Protein AF-A0A512BBL8-F1 (afdb_monomer_lite)

Organism: NCBI:txid670293

pLDDT: mean 85.87, std 13.46, range [38.78, 98.69]

Radius of gyration: 23.15 Å; chains: 1; bounding box: 46×28×74 Å

Sequence (165 aa):
MTADDTLKVNWDVKGKPTLLVSETELPDSGGRVLEMKLVVEKNGKEVNQVVQVEMLPKNTTTSITFSTELRGDTLVAEDEKNPGVWGDRFEVLSVSNASGRPLTVTHANRTASLNKSEMSSNAFAGTPVEGRWIFKSLLTQAEKGDHSLLPERLTINATLTYKRR

Secondary structure (DSSP, 8-state):
--TT----------SEEEEEEEEEE-TTTS-EEEEEEEEEEETTEEEEEEEEEEE--SEEEEEEEEEEEEETTEEEEEEEE-HHHHGGGEEEEEEEE-SSS-EEEEETTEEEEE-SS---B-TTTTSBSSEEEEEEEEPPHHHHH-GGG--SEEEEEEEEEE---

Structure (mmCIF, N/CA/C/O backbone):
data_AF-A0A512BBL8-F1
#
_entry.id   AF-A0A512BBL8-F1
#
loop_
_atom_site.group_PDB
_atom_site.id
_atom_site.type_symbol
_atom_site.label_atom_id
_atom_site.label_alt_id
_atom_site.label_comp_id
_atom_site.label_asym_id
_atom_site.label_entity_id
_atom_site.label_seq_id
_atom_site.pdbx_PDB_ins_code
_atom_site.Cartn_x
_atom_site.Cartn_y
_atom_site.Cartn_z
_atom_site.occupancy
_atom_site.B_iso_or_equiv
_atom_site.auth_seq_id
_atom_site.auth_comp_id
_atom_site.auth_asym_id
_atom_site.auth_atom_id
_atom_site.pdbx_PDB_model_num
ATOM 1 N N . MET A 1 1 ? -17.783 7.636 12.147 1.00 42.81 1 MET A N 1
ATOM 2 C CA . MET A 1 1 ? -18.910 6.716 12.401 1.00 42.81 1 MET A CA 1
ATOM 3 C C . MET A 1 1 ? -19.695 6.520 11.116 1.00 42.81 1 MET A C 1
ATOM 5 O O . MET A 1 1 ? -20.241 7.486 10.602 1.00 42.81 1 MET A O 1
ATOM 9 N N . THR A 1 2 ? -19.758 5.302 10.579 1.00 38.78 2 THR A N 1
ATOM 10 C CA . THR A 1 2 ? -21.028 4.884 9.961 1.00 38.78 2 THR A CA 1
ATOM 11 C C . THR A 1 2 ? -22.018 4.655 11.101 1.00 38.78 2 THR A C 1
ATOM 13 O O . THR A 1 2 ? -21.586 4.341 12.207 1.00 38.78 2 THR A O 1
ATOM 16 N N . ALA A 1 3 ? -23.309 4.859 10.864 1.00 43.91 3 ALA A N 1
ATOM 17 C CA . ALA A 1 3 ? -24.340 5.014 11.894 1.00 43.91 3 ALA A CA 1
ATOM 18 C C . ALA A 1 3 ? -24.552 3.823 12.869 1.00 43.91 3 ALA A C 1
ATOM 20 O O . ALA A 1 3 ? -25.380 3.946 13.763 1.00 43.91 3 ALA A O 1
ATOM 21 N N . ASP A 1 4 ? -23.795 2.723 12.755 1.00 50.84 4 ASP A N 1
ATOM 22 C CA . ASP A 1 4 ? -24.129 1.430 13.375 1.00 50.84 4 ASP A CA 1
ATOM 23 C C . ASP A 1 4 ? -23.042 0.812 14.281 1.00 50.84 4 ASP A C 1
ATOM 25 O O . ASP A 1 4 ? -23.229 -0.293 14.795 1.00 50.84 4 ASP A O 1
ATOM 29 N N . ASP A 1 5 ? -21.904 1.474 14.516 1.00 57.56 5 ASP A N 1
ATOM 30 C CA . ASP A 1 5 ? -20.881 0.914 15.414 1.00 57.56 5 ASP A CA 1
ATOM 31 C C . ASP A 1 5 ? -21.259 1.192 16.883 1.00 57.56 5 ASP A C 1
ATOM 33 O O . ASP A 1 5 ? -21.118 2.306 17.386 1.00 57.56 5 ASP A O 1
ATOM 37 N N . THR A 1 6 ? -21.774 0.168 17.575 1.00 57.81 6 THR A N 1
ATOM 38 C CA . THR A 1 6 ? -22.159 0.238 18.995 1.00 57.81 6 THR A CA 1
ATOM 39 C C . THR A 1 6 ? -21.061 -0.343 19.878 1.00 57.81 6 THR A C 1
ATOM 41 O O . THR A 1 6 ? -20.658 -1.493 19.702 1.00 57.81 6 THR A O 1
ATOM 44 N N . LEU A 1 7 ? -20.623 0.418 20.882 1.00 64.69 7 LEU A N 1
ATOM 45 C CA . LEU A 1 7 ? -19.708 -0.058 21.912 1.00 64.69 7 LEU A CA 1
ATOM 46 C C . LEU A 1 7 ? -20.455 -0.249 23.233 1.00 64.69 7 LEU A C 1
ATOM 48 O O . LEU A 1 7 ? -21.037 0.692 23.771 1.00 64.69 7 LEU A O 1
ATOM 52 N N . LYS A 1 8 ? -20.410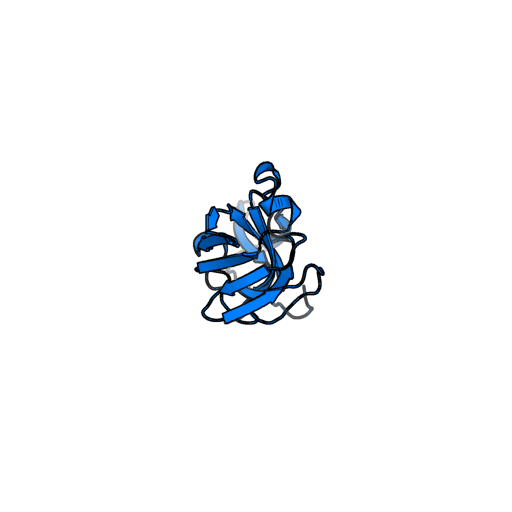 -1.467 23.782 1.00 69.69 8 LYS A N 1
ATOM 53 C CA . LYS A 1 8 ? -20.935 -1.757 25.118 1.00 69.69 8 LYS A CA 1
ATOM 54 C C . LYS A 1 8 ? -19.789 -1.808 26.118 1.00 69.69 8 LYS A C 1
ATOM 56 O O . LYS A 1 8 ? -18.953 -2.705 26.052 1.00 69.69 8 LYS A O 1
ATOM 61 N N . VAL A 1 9 ? -19.803 -0.890 27.077 1.00 69.00 9 VAL A N 1
ATOM 62 C CA . VAL A 1 9 ? -18.898 -0.915 28.227 1.00 69.00 9 VAL A CA 1
ATOM 63 C C . VAL A 1 9 ? -19.725 -1.137 29.485 1.00 69.00 9 VAL A C 1
ATOM 65 O O . VAL A 1 9 ? -20.750 -0.488 29.681 1.00 69.00 9 VAL A O 1
ATOM 68 N N . ASN A 1 10 ? -19.313 -2.101 30.305 1.00 71.88 10 ASN A N 1
ATOM 69 C CA . ASN A 1 10 ? -19.987 -2.423 31.557 1.00 71.88 10 ASN A CA 1
ATOM 70 C C . ASN A 1 10 ? -19.080 -2.036 32.720 1.00 71.88 10 ASN A C 1
ATOM 72 O O . ASN A 1 10 ? -17.896 -2.370 32.714 1.00 71.88 10 ASN A O 1
ATOM 76 N N . TRP A 1 11 ? -19.661 -1.401 33.731 1.00 72.69 11 TRP A N 1
ATOM 77 C CA . TRP A 1 11 ? -18.986 -1.072 34.977 1.00 72.69 11 TRP A CA 1
ATOM 78 C C . TRP A 1 11 ? -19.881 -1.437 36.155 1.00 72.69 11 TRP A C 1
ATOM 80 O O . TRP A 1 11 ? -21.097 -1.265 36.086 1.00 72.69 11 TRP A O 1
ATOM 90 N N . ASP A 1 12 ? -19.272 -1.912 37.237 1.00 79.38 12 ASP A N 1
ATOM 91 C CA . ASP A 1 12 ? -19.942 -2.116 38.519 1.00 79.38 12 ASP A CA 1
ATOM 92 C C . ASP A 1 12 ? -19.496 -1.009 39.482 1.00 79.38 12 ASP A C 1
ATOM 94 O O . ASP A 1 12 ? -18.318 -0.919 39.835 1.00 79.38 12 ASP A O 1
ATOM 98 N N . VAL A 1 13 ? -20.414 -0.112 39.854 1.00 80.75 13 VAL A N 1
ATOM 99 C CA . VAL A 1 13 ? -20.090 1.106 40.608 1.00 80.75 13 VAL A CA 1
ATOM 100 C C . VAL A 1 13 ? -21.037 1.344 41.776 1.00 80.75 13 VAL A C 1
ATOM 102 O O . VAL A 1 13 ? -22.247 1.159 41.685 1.00 80.75 13 VAL A O 1
ATOM 105 N N . LYS A 1 14 ? -20.475 1.829 42.891 1.00 77.38 14 LYS A N 1
ATOM 106 C CA . LYS A 1 14 ? -21.219 2.275 44.078 1.00 77.38 14 LYS A CA 1
ATOM 107 C C . LYS A 1 14 ? -20.929 3.749 44.344 1.00 77.38 14 LYS A C 1
ATOM 109 O O . LYS A 1 14 ? -19.861 4.075 44.853 1.00 77.38 14 LYS A O 1
ATOM 114 N N . GLY A 1 15 ? -21.891 4.622 44.071 1.00 83.19 15 GLY A N 1
ATOM 115 C CA . GLY A 1 15 ? -21.745 6.071 44.229 1.00 83.19 15 GLY A CA 1
ATOM 116 C C . GLY A 1 15 ? -22.486 6.814 43.126 1.00 83.19 15 GLY A C 1
ATOM 117 O O . GLY A 1 15 ? -23.381 6.244 42.504 1.00 83.19 15 GLY A O 1
ATOM 118 N N . LYS A 1 16 ? -22.113 8.072 42.882 1.00 83.31 16 LYS A N 1
ATOM 119 C CA . LYS A 1 16 ? -22.598 8.839 41.728 1.00 83.31 16 LYS A CA 1
ATOM 120 C C . LYS A 1 16 ? -21.610 8.673 40.568 1.00 83.31 16 LYS A C 1
ATOM 122 O O . LYS A 1 16 ? -20.484 9.153 40.703 1.00 83.31 16 LYS A O 1
ATOM 127 N N . PRO A 1 17 ? -21.979 7.975 39.479 1.00 86.38 17 PRO A N 1
ATOM 128 C CA . PRO A 1 17 ? -21.111 7.835 38.322 1.00 86.38 17 PRO A CA 1
ATOM 129 C C . PRO A 1 17 ? -21.236 9.034 37.381 1.00 86.38 17 PRO A C 1
ATOM 131 O O . PRO A 1 17 ? -22.335 9.509 37.098 1.00 86.38 17 PRO A O 1
ATOM 134 N N . THR A 1 18 ? -20.102 9.444 36.830 1.00 85.62 18 THR A N 1
ATOM 135 C CA . THR A 1 18 ? -19.978 10.407 35.740 1.00 85.62 18 THR A CA 1
ATOM 136 C C . THR A 1 18 ? -19.132 9.764 34.652 1.00 85.62 18 THR A C 1
ATOM 138 O O . THR A 1 18 ? -18.007 9.341 34.913 1.00 85.62 18 THR A O 1
ATOM 141 N N . LEU A 1 19 ? -19.664 9.677 33.434 1.00 84.12 19 LEU A N 1
ATOM 142 C CA . LEU A 1 19 ? -18.898 9.246 32.269 1.00 84.12 19 LEU A CA 1
ATOM 143 C C . LEU A 1 19 ? -18.384 10.480 31.533 1.00 84.12 19 LEU A C 1
ATOM 145 O O . LEU A 1 19 ? -19.168 11.320 31.096 1.00 84.12 19 LEU A O 1
ATOM 149 N N . LEU A 1 20 ? -17.070 10.569 31.393 1.00 85.00 20 LEU A N 1
ATOM 150 C CA . LEU A 1 20 ? -16.397 11.554 30.562 1.00 85.00 20 LEU A CA 1
ATOM 151 C C . LEU A 1 20 ? -15.957 10.862 29.276 1.00 85.00 20 LEU A C 1
ATOM 153 O O . LEU A 1 20 ? -15.404 9.764 29.324 1.00 85.00 20 LEU A O 1
ATOM 157 N N . VAL A 1 21 ? -16.212 11.502 28.140 1.00 83.19 21 VAL A N 1
ATOM 158 C CA . VAL A 1 21 ? -15.819 11.001 26.824 1.00 83.19 21 VAL A CA 1
ATOM 159 C C . VAL A 1 21 ? -14.978 12.070 26.147 1.00 83.19 21 VAL A C 1
ATOM 161 O O . VAL A 1 21 ? -15.414 13.216 26.034 1.00 83.19 21 VAL A O 1
ATOM 164 N N . SER A 1 22 ? -13.784 11.696 25.709 1.00 83.62 22 SER A N 1
ATOM 165 C CA . SER A 1 22 ? -12.900 12.532 24.905 1.00 83.62 22 SER A CA 1
ATOM 166 C C . SER A 1 22 ? -12.539 11.803 23.616 1.00 83.62 22 SER A C 1
ATOM 168 O O . SER A 1 22 ? -12.332 10.592 23.589 1.00 83.62 22 SER A O 1
ATOM 170 N N . GLU A 1 23 ? -12.493 12.555 22.522 1.00 82.88 23 GLU A N 1
ATOM 171 C CA . GLU A 1 23 ? -12.070 12.071 21.212 1.00 82.88 23 GLU A CA 1
ATOM 172 C C . GLU A 1 23 ? -10.767 12.781 20.853 1.00 82.88 23 GLU A C 1
ATOM 174 O O . GLU A 1 23 ? -10.646 13.996 21.010 1.00 82.88 23 GLU A O 1
ATOM 179 N N . THR A 1 24 ? -9.764 12.025 20.419 1.00 82.38 24 THR A N 1
ATOM 180 C CA . THR A 1 24 ? -8.485 12.566 19.948 1.00 82.38 24 THR A CA 1
ATOM 181 C C . THR A 1 24 ? -8.158 11.956 18.598 1.00 82.38 24 THR A C 1
ATOM 183 O O . THR A 1 24 ? -8.197 10.737 18.440 1.00 82.38 24 THR A O 1
ATOM 186 N N . GLU A 1 25 ? -7.847 12.788 17.608 1.00 74.69 25 GLU A N 1
ATOM 187 C CA . GLU A 1 25 ? -7.383 12.305 16.308 1.00 74.69 25 GLU A CA 1
ATOM 188 C C . GLU A 1 25 ? -5.918 11.869 16.401 1.00 74.69 25 GLU A C 1
ATOM 190 O O . GLU A 1 25 ? -5.086 12.555 16.997 1.00 74.69 25 GLU A O 1
ATOM 195 N N . LEU A 1 26 ? -5.604 10.713 15.816 1.00 68.81 26 LEU A N 1
ATOM 196 C CA . LEU A 1 26 ? -4.236 10.234 15.683 1.00 68.81 26 LEU A CA 1
ATOM 197 C C . LEU A 1 26 ? -3.620 10.872 14.429 1.00 68.81 26 LEU A C 1
ATOM 199 O O . LEU A 1 26 ? -4.119 10.622 13.327 1.00 68.81 26 LEU A O 1
ATOM 203 N N . PRO A 1 27 ? -2.540 11.662 14.568 1.00 55.06 27 PRO A N 1
ATOM 204 C CA . PRO A 1 27 ? -1.998 12.466 13.472 1.00 55.06 27 PRO A CA 1
ATOM 205 C C . PRO A 1 27 ? -1.502 11.636 12.276 1.00 55.06 27 PRO A C 1
ATOM 207 O O . PRO A 1 27 ? -1.536 12.130 11.152 1.00 55.06 27 PRO A O 1
ATOM 210 N N . ASP A 1 28 ? -1.122 10.370 12.490 1.00 53.84 28 ASP A N 1
ATOM 211 C CA . ASP A 1 28 ? -0.448 9.556 11.467 1.00 53.84 28 ASP A CA 1
ATOM 212 C C . ASP A 1 28 ? -1.337 8.490 10.799 1.00 53.84 28 ASP A C 1
ATOM 214 O O . ASP A 1 28 ? -1.003 7.995 9.723 1.00 53.84 28 ASP A O 1
ATOM 218 N N . SER A 1 29 ? -2.469 8.112 11.405 1.00 53.03 29 SER A N 1
ATOM 219 C CA . SER A 1 29 ? -3.310 7.003 10.914 1.00 53.03 29 SER A CA 1
ATOM 220 C C . SER A 1 29 ? -4.676 7.439 10.380 1.00 53.03 29 SER A C 1
ATOM 222 O O . SER A 1 29 ? -5.398 6.620 9.803 1.00 53.03 29 SER A O 1
ATOM 224 N N . GLY A 1 30 ? -5.070 8.700 10.614 1.00 60.38 30 GLY A N 1
ATOM 225 C CA . GLY A 1 30 ? -6.461 9.143 10.450 1.00 60.38 30 GLY A CA 1
ATOM 226 C C . GLY A 1 30 ? -7.437 8.393 11.370 1.00 60.38 30 GLY A C 1
ATOM 227 O O . GLY A 1 30 ? -8.655 8.503 11.211 1.00 60.38 30 GLY A O 1
ATOM 228 N N . GLY A 1 31 ? -6.904 7.595 12.302 1.00 63.97 31 GLY A N 1
ATOM 229 C CA . GLY A 1 31 ? -7.640 6.941 13.364 1.00 63.97 31 GLY A CA 1
ATOM 230 C C . GLY A 1 31 ? -8.019 7.934 14.448 1.00 63.97 31 GLY A C 1
ATOM 231 O O . GLY A 1 31 ? -7.507 9.052 14.522 1.00 63.97 31 GLY A O 1
ATOM 232 N N . ARG A 1 32 ? -8.948 7.524 15.300 1.00 73.75 32 ARG A N 1
ATOM 233 C CA . ARG A 1 32 ? -9.407 8.332 16.424 1.00 73.75 32 ARG A CA 1
ATOM 234 C C . ARG A 1 32 ? -9.371 7.494 17.680 1.00 73.75 32 ARG A C 1
ATOM 236 O O . ARG A 1 32 ? -9.817 6.353 17.665 1.00 73.75 32 ARG A O 1
ATOM 243 N N . VAL A 1 33 ? -8.868 8.052 18.765 1.00 77.75 33 VAL A N 1
ATOM 244 C CA . VAL A 1 33 ? -8.955 7.434 20.082 1.00 77.75 33 VAL A CA 1
ATOM 245 C C . VAL A 1 33 ? -10.164 8.016 20.787 1.00 77.75 33 VAL A C 1
ATOM 247 O O . VAL A 1 33 ? -10.245 9.224 21.000 1.00 77.75 33 VAL A O 1
ATOM 250 N N . LEU A 1 34 ? -11.106 7.145 21.129 1.00 81.50 34 LEU A N 1
ATOM 251 C CA . LEU A 1 34 ? -12.181 7.450 22.053 1.00 81.50 34 LEU A CA 1
ATOM 252 C C . LEU A 1 34 ? -11.721 7.030 23.446 1.00 81.50 34 LEU A C 1
ATOM 254 O O . LEU A 1 34 ? -11.599 5.842 23.746 1.00 81.50 34 LEU A O 1
ATOM 258 N N . GLU A 1 35 ? -11.454 8.004 24.298 1.00 82.94 35 GLU A N 1
ATOM 259 C CA . GLU A 1 35 ? -11.191 7.767 25.705 1.00 82.94 35 GLU A CA 1
ATOM 260 C C . GLU A 1 35 ? -12.491 7.941 26.493 1.00 82.94 35 GLU A C 1
ATOM 262 O O . GLU A 1 35 ? -13.174 8.960 26.420 1.00 82.94 35 GLU A O 1
ATOM 267 N N . MET A 1 36 ? -12.848 6.909 27.249 1.00 82.56 36 MET A N 1
ATOM 268 C CA . MET A 1 36 ? -13.981 6.903 28.160 1.00 82.56 36 MET A CA 1
ATOM 269 C C . MET A 1 36 ? -13.446 6.792 29.578 1.00 82.56 36 MET A C 1
ATOM 271 O O . MET A 1 36 ? -12.904 5.758 29.978 1.00 82.56 36 MET A O 1
ATOM 275 N N . LYS A 1 37 ? -13.617 7.854 30.356 1.00 85.38 37 LYS A N 1
ATOM 276 C CA . LYS A 1 37 ? -13.228 7.904 31.759 1.00 85.38 37 LYS A CA 1
ATOM 277 C C . LYS A 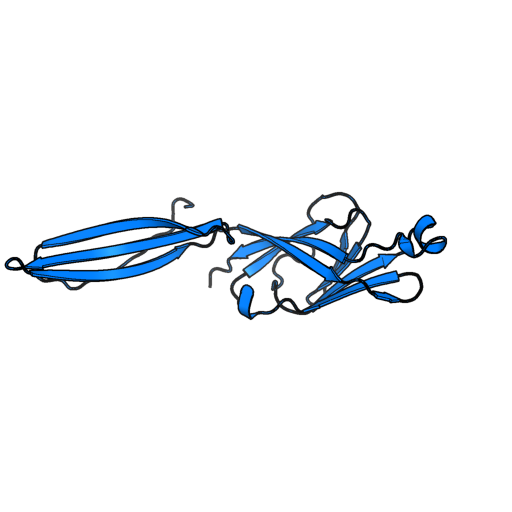1 37 ? -14.475 7.873 32.627 1.00 85.38 37 LYS A C 1
ATOM 279 O O . LYS A 1 37 ? -15.246 8.828 32.664 1.00 85.38 37 LYS A O 1
ATOM 284 N N . LEU A 1 38 ? -14.661 6.775 33.348 1.00 83.50 38 LEU A N 1
ATOM 285 C CA . LEU A 1 38 ? -15.666 6.692 34.393 1.00 83.50 38 LEU A CA 1
ATOM 286 C C . LEU A 1 38 ? -15.096 7.275 35.677 1.00 83.50 38 LEU A C 1
ATOM 288 O O . LEU A 1 38 ? -14.031 6.864 36.127 1.00 83.50 38 LEU A O 1
ATOM 292 N N . VAL A 1 39 ? -15.825 8.202 36.276 1.00 85.00 39 VAL A N 1
ATOM 293 C CA . VAL A 1 39 ? -15.517 8.815 37.563 1.00 85.00 39 VAL A CA 1
ATOM 294 C C . VAL A 1 39 ? -16.653 8.485 38.522 1.00 85.00 39 VAL A C 1
ATOM 296 O O . VAL A 1 39 ? -17.818 8.656 38.180 1.00 85.00 39 VAL A O 1
ATOM 299 N N . VAL A 1 40 ? -16.338 7.991 39.715 1.00 83.75 40 VAL A N 1
ATOM 300 C CA . VAL A 1 40 ? -17.320 7.659 40.750 1.00 83.75 40 VAL A CA 1
ATOM 301 C C . VAL A 1 40 ? -16.984 8.430 42.008 1.00 83.75 40 VAL A C 1
ATOM 303 O O . VAL A 1 40 ? -15.900 8.272 42.570 1.00 83.75 40 VAL A O 1
ATOM 306 N N . GLU A 1 41 ? -17.943 9.219 42.483 1.00 82.44 41 GLU A N 1
ATOM 307 C CA . GLU A 1 41 ? -17.816 9.935 43.746 1.00 82.44 41 GLU A CA 1
ATOM 308 C C . GLU A 1 41 ? -18.632 9.248 44.851 1.00 82.44 41 GLU A C 1
ATOM 310 O O . GLU A 1 41 ? -19.825 8.947 44.691 1.00 82.44 41 GLU A O 1
ATOM 315 N N . LYS A 1 42 ? -17.993 9.012 46.002 1.00 80.69 42 LYS A N 1
ATOM 316 C CA . LYS A 1 42 ? -18.646 8.532 47.224 1.00 80.69 42 LYS A CA 1
ATOM 317 C C . LYS A 1 42 ? -17.986 9.147 48.458 1.00 80.69 42 LYS A C 1
ATOM 319 O O . LYS A 1 42 ? -16.798 8.955 48.691 1.00 80.69 42 LYS A O 1
ATOM 324 N N . ASN A 1 43 ? -18.775 9.825 49.294 1.00 85.38 43 ASN A N 1
ATOM 325 C CA . ASN A 1 43 ? -18.324 10.453 50.546 1.00 85.38 43 ASN A CA 1
ATOM 326 C C . ASN A 1 43 ? -17.140 11.426 50.360 1.00 85.38 43 ASN A C 1
ATOM 328 O O . ASN A 1 43 ? -16.194 11.398 51.146 1.00 85.38 43 ASN A O 1
ATOM 332 N N . GLY A 1 44 ? -17.157 12.237 49.296 1.00 81.12 44 GLY A N 1
ATOM 333 C CA . GLY A 1 44 ? -16.073 13.173 48.973 1.00 81.12 44 GLY A CA 1
ATOM 334 C C . GLY A 1 44 ? -14.774 12.508 48.500 1.00 81.12 44 GLY A C 1
ATOM 335 O O . GLY A 1 44 ? -13.747 13.174 48.412 1.00 81.12 44 GLY A O 1
ATOM 336 N N . LYS A 1 45 ? -14.793 11.197 48.217 1.00 76.75 45 LYS A N 1
ATOM 337 C CA . LYS A 1 45 ? -13.694 10.475 47.567 1.00 76.75 45 LYS A CA 1
ATOM 338 C C . LYS A 1 45 ? -14.065 10.166 46.124 1.00 76.75 45 LYS A C 1
ATOM 340 O O . LYS A 1 45 ? -15.155 9.654 45.866 1.00 76.75 45 LYS A O 1
ATOM 345 N N . GLU A 1 46 ? -13.129 10.433 45.223 1.00 83.12 46 GLU A N 1
ATOM 346 C CA . GLU A 1 46 ? -13.233 10.136 43.798 1.00 83.12 46 GLU A CA 1
ATOM 347 C C . GLU A 1 46 ? -12.402 8.891 43.456 1.00 83.12 46 GLU A C 1
ATOM 349 O O . GLU A 1 46 ? -11.255 8.759 43.884 1.00 83.12 46 GLU A O 1
ATOM 354 N N . VAL A 1 47 ? -12.977 7.979 42.674 1.00 80.81 47 VAL A N 1
ATOM 355 C CA . VAL A 1 47 ? -12.264 6.877 42.014 1.00 80.81 47 VAL A CA 1
ATOM 356 C C . VAL A 1 47 ? -12.550 6.972 40.523 1.00 80.81 47 VAL A C 1
ATOM 358 O O . VAL A 1 47 ? -13.683 7.258 40.141 1.00 80.81 47 VAL A O 1
ATOM 361 N N . ASN A 1 48 ? -11.554 6.724 39.673 1.00 83.00 48 ASN A N 1
ATOM 362 C CA . ASN A 1 48 ? -11.759 6.715 38.230 1.00 83.00 48 ASN A CA 1
ATOM 363 C C . ASN A 1 48 ? -11.192 5.463 37.551 1.00 83.00 48 ASN A C 1
ATOM 365 O O . ASN A 1 48 ? -10.293 4.804 38.069 1.00 83.00 48 ASN A O 1
ATOM 369 N N . GLN A 1 49 ? -11.764 5.132 36.395 1.00 80.38 49 GLN A N 1
ATOM 370 C CA . GLN A 1 49 ? -11.306 4.080 35.497 1.00 80.38 49 GLN A CA 1
ATOM 371 C C . GLN A 1 49 ? -11.339 4.609 34.065 1.00 80.38 49 GLN A C 1
ATOM 373 O O . GLN A 1 49 ? -12.332 5.203 33.647 1.00 80.38 49 GLN A O 1
ATOM 378 N N . VAL A 1 50 ? -10.262 4.380 33.317 1.00 82.50 50 VAL A N 1
ATOM 379 C CA . VAL A 1 50 ? -10.115 4.834 31.931 1.00 82.50 50 VAL A CA 1
ATOM 380 C C . VAL A 1 50 ? -10.144 3.629 30.996 1.00 82.50 50 VAL A C 1
ATOM 382 O O . VAL A 1 50 ? -9.475 2.627 31.246 1.00 82.50 50 VAL A O 1
ATOM 385 N N . VAL A 1 51 ? -10.923 3.730 29.923 1.00 78.88 51 VAL A N 1
ATOM 386 C CA . VAL A 1 51 ? -10.947 2.788 28.803 1.00 78.88 51 VAL A CA 1
ATOM 387 C C . VAL A 1 51 ? -10.647 3.576 27.538 1.00 78.88 51 VAL A C 1
ATOM 389 O O . VAL A 1 51 ? -11.350 4.533 27.230 1.00 78.88 51 VAL A O 1
ATOM 392 N N . GLN A 1 52 ? -9.620 3.166 26.800 1.00 78.44 52 GLN A N 1
ATOM 393 C CA . GLN A 1 52 ? -9.289 3.744 25.501 1.00 78.44 52 GLN A CA 1
ATOM 394 C C . GLN A 1 52 ? -9.706 2.785 24.392 1.00 78.44 52 GLN A C 1
ATOM 396 O O . GLN A 1 52 ? -9.463 1.580 24.469 1.00 78.44 52 GLN A O 1
ATOM 401 N N . VAL A 1 53 ? -10.357 3.329 23.370 1.00 72.88 53 VAL A N 1
ATOM 402 C CA . VAL A 1 53 ? -10.844 2.592 22.208 1.00 72.88 53 VAL A CA 1
ATOM 403 C C . VAL A 1 53 ? -10.266 3.242 20.972 1.00 72.88 53 VAL A C 1
ATOM 405 O O . VAL A 1 53 ? -10.539 4.404 20.680 1.00 72.88 53 VAL A O 1
ATOM 408 N N . GLU A 1 54 ? -9.472 2.481 20.235 1.00 70.06 54 GLU A N 1
ATOM 409 C CA . GLU A 1 54 ? -8.936 2.927 18.960 1.00 70.06 54 GLU A CA 1
ATOM 410 C C . GLU A 1 54 ? -9.953 2.647 17.848 1.00 70.06 54 GLU A C 1
ATOM 412 O O . GLU A 1 54 ? -10.318 1.503 17.570 1.00 70.06 54 GLU A O 1
ATOM 417 N N . MET A 1 55 ? -10.435 3.715 17.221 1.00 67.75 55 MET A N 1
ATOM 418 C CA . MET A 1 55 ? -11.307 3.680 16.057 1.00 67.75 55 MET A CA 1
ATOM 419 C C . MET A 1 55 ? -10.455 3.851 14.805 1.00 67.75 55 MET A C 1
ATOM 421 O O . MET A 1 55 ? -9.990 4.947 14.488 1.00 67.75 55 MET A O 1
ATOM 425 N N . LEU A 1 56 ? -10.272 2.757 14.075 1.00 68.00 56 LEU A N 1
ATOM 426 C CA . LEU A 1 56 ? -9.607 2.779 12.779 1.00 68.00 56 LEU A CA 1
ATOM 427 C C . LEU A 1 56 ? -10.630 3.168 11.700 1.00 68.00 56 LEU A C 1
ATOM 429 O O . LEU A 1 56 ? -11.771 2.692 11.736 1.00 68.00 56 LEU A O 1
ATOM 433 N N . PRO A 1 57 ? -10.273 4.036 10.740 1.00 68.81 57 PRO A N 1
ATOM 434 C CA . PRO A 1 57 ? -11.185 4.382 9.663 1.00 68.81 57 PRO A CA 1
ATOM 435 C C . PRO A 1 57 ? -11.502 3.124 8.843 1.00 68.81 57 PRO A C 1
ATOM 437 O O . PRO A 1 57 ? -10.640 2.272 8.630 1.00 68.81 57 PRO A O 1
ATOM 440 N N . LYS A 1 58 ? -12.751 3.010 8.359 1.00 75.25 58 LYS A N 1
ATOM 441 C CA . LYS A 1 58 ? -13.206 1.855 7.558 1.00 75.25 58 LYS A CA 1
ATOM 442 C C . LYS A 1 58 ? -12.242 1.556 6.410 1.00 75.25 58 LYS A C 1
ATOM 444 O O . LYS A 1 58 ? -11.956 0.392 6.138 1.00 75.25 58 LYS A O 1
ATOM 449 N N . ASN A 1 59 ? -11.760 2.626 5.779 1.00 84.25 59 ASN A N 1
ATOM 450 C CA . ASN A 1 59 ? -10.701 2.577 4.795 1.00 84.25 59 ASN A CA 1
ATOM 451 C C . ASN A 1 59 ? -9.588 3.548 5.191 1.00 84.25 59 ASN A C 1
ATOM 453 O O . ASN A 1 59 ? -9.876 4.656 5.638 1.00 84.25 59 ASN A O 1
ATOM 457 N N . THR A 1 60 ? -8.339 3.163 4.962 1.00 85.75 60 THR A N 1
ATOM 458 C CA . THR A 1 60 ? -7.175 4.051 5.085 1.00 85.75 60 THR A CA 1
ATOM 459 C C . THR A 1 60 ? -6.333 3.969 3.821 1.00 85.75 60 THR A C 1
ATOM 461 O O . THR A 1 60 ? -6.382 2.962 3.118 1.00 85.75 60 THR A O 1
ATOM 464 N N . THR A 1 61 ? -5.580 5.016 3.505 1.00 88.88 61 THR A N 1
ATOM 465 C CA . THR A 1 61 ? -4.664 5.020 2.361 1.00 88.88 61 THR A CA 1
ATOM 466 C C . THR A 1 61 ? -3.236 5.101 2.869 1.00 88.88 61 THR A C 1
ATOM 468 O O . THR A 1 61 ? -2.928 5.893 3.753 1.00 88.88 61 THR A O 1
ATOM 471 N N . THR A 1 62 ? -2.350 4.294 2.295 1.00 89.81 62 THR A N 1
ATOM 472 C CA . THR A 1 62 ? -0.922 4.308 2.607 1.00 89.81 62 THR A CA 1
ATOM 473 C C . THR A 1 62 ? -0.091 4.188 1.338 1.00 89.81 62 THR A C 1
ATOM 475 O O . THR A 1 62 ? -0.541 3.616 0.344 1.00 89.81 62 THR A O 1
ATOM 478 N N . SER A 1 63 ? 1.134 4.702 1.368 1.00 93.19 63 SER A N 1
ATOM 479 C CA . SER A 1 63 ? 2.107 4.481 0.302 1.00 93.19 63 SER A CA 1
ATOM 480 C C . SER A 1 63 ? 2.951 3.243 0.603 1.00 93.19 63 SER A C 1
ATOM 482 O O . SER A 1 63 ? 3.381 2.999 1.735 1.00 93.19 63 SER A O 1
ATOM 484 N N . ILE A 1 64 ? 3.197 2.450 -0.434 1.00 94.50 64 ILE A N 1
ATOM 485 C CA . ILE A 1 64 ? 4.124 1.323 -0.414 1.00 94.50 64 ILE A CA 1
ATOM 486 C C . ILE A 1 64 ? 5.265 1.699 -1.349 1.00 94.50 64 ILE A C 1
ATOM 488 O O . ILE A 1 64 ? 5.075 1.756 -2.564 1.00 94.50 64 ILE A O 1
ATOM 492 N N . THR A 1 65 ? 6.422 1.996 -0.763 1.00 96.00 65 THR A N 1
ATOM 493 C CA . THR A 1 65 ? 7.591 2.533 -1.460 1.00 96.00 65 THR A CA 1
ATOM 494 C C . THR A 1 65 ? 8.820 1.710 -1.134 1.00 96.00 65 THR A C 1
ATOM 496 O O . THR A 1 65 ? 9.113 1.503 0.042 1.00 96.00 65 THR A O 1
ATOM 499 N N . PHE A 1 66 ? 9.572 1.325 -2.163 1.00 97.31 66 PHE A N 1
ATOM 500 C CA . PHE A 1 66 ? 10.823 0.584 -2.015 1.00 97.31 66 PHE A CA 1
ATOM 501 C C . PHE A 1 66 ? 11.928 1.203 -2.861 1.00 97.31 66 PHE A C 1
ATOM 503 O O . PHE A 1 66 ? 11.656 1.827 -3.893 1.00 97.31 66 PHE A O 1
ATOM 510 N N . SER A 1 67 ? 13.169 1.014 -2.418 1.00 97.94 67 SER A N 1
ATOM 511 C CA . SER A 1 67 ? 14.358 1.393 -3.177 1.00 97.94 67 SER A CA 1
ATOM 512 C C . SER A 1 67 ? 14.500 0.526 -4.423 1.00 97.94 67 SER A C 1
ATOM 514 O O . SER A 1 67 ? 14.190 -0.665 -4.404 1.00 97.94 67 SER A O 1
ATOM 516 N N . THR A 1 68 ? 14.964 1.124 -5.511 1.00 98.12 68 THR A N 1
ATOM 517 C CA . THR A 1 68 ? 15.189 0.422 -6.774 1.00 98.12 68 THR A CA 1
ATOM 518 C C . THR A 1 68 ? 16.586 -0.162 -6.874 1.00 98.12 68 THR A C 1
ATOM 520 O O . THR A 1 68 ? 17.570 0.480 -6.517 1.00 98.12 68 THR A O 1
ATOM 523 N N . GLU A 1 69 ? 16.669 -1.314 -7.517 1.00 98.00 69 GLU A N 1
ATOM 524 C CA . GLU A 1 69 ? 17.883 -1.911 -8.046 1.00 98.00 69 GLU A CA 1
ATOM 525 C C . GLU A 1 69 ? 17.737 -2.082 -9.565 1.00 98.00 69 GLU A C 1
ATOM 527 O O . GLU A 1 69 ? 16.666 -2.441 -10.070 1.00 98.00 69 GLU A O 1
ATOM 532 N N . LEU A 1 70 ? 18.816 -1.841 -10.311 1.00 97.62 70 LEU A N 1
ATOM 533 C CA . LEU A 1 70 ? 18.848 -2.088 -11.748 1.00 97.62 70 LEU A CA 1
ATOM 534 C C . LEU A 1 70 ? 19.197 -3.554 -12.036 1.00 97.62 70 LEU A C 1
ATOM 536 O O . LEU A 1 70 ? 20.270 -4.026 -11.670 1.00 97.62 70 LEU A O 1
ATOM 540 N N . ARG A 1 71 ? 18.317 -4.264 -12.750 1.00 97.12 71 ARG A N 1
ATOM 541 C CA . ARG A 1 71 ? 18.533 -5.644 -13.211 1.00 97.12 71 ARG A CA 1
ATOM 542 C C . ARG A 1 71 ? 18.342 -5.717 -14.727 1.00 97.12 71 ARG A C 1
ATOM 544 O O . ARG A 1 71 ? 17.227 -5.892 -15.222 1.00 97.12 71 ARG A O 1
ATOM 551 N N . GLY A 1 72 ? 19.440 -5.563 -15.469 1.00 95.62 72 GLY A N 1
ATOM 552 C CA . GLY A 1 72 ? 19.405 -5.425 -16.930 1.00 95.62 72 GLY A CA 1
ATOM 553 C C . GLY A 1 72 ? 18.642 -4.163 -17.338 1.00 95.62 72 GLY A C 1
ATOM 554 O O . GLY A 1 72 ? 18.912 -3.091 -16.816 1.00 95.62 72 GLY A O 1
ATOM 555 N N . ASP A 1 73 ? 17.637 -4.307 -18.202 1.00 96.25 73 ASP A N 1
ATOM 556 C CA . ASP A 1 73 ? 16.776 -3.204 -18.668 1.00 96.25 73 ASP A CA 1
ATOM 557 C C . ASP A 1 73 ? 15.573 -2.921 -17.742 1.00 96.25 73 ASP A C 1
ATOM 559 O O . ASP A 1 73 ? 14.608 -2.259 -18.140 1.00 96.25 73 ASP A O 1
ATOM 563 N N . THR A 1 74 ? 15.577 -3.467 -16.524 1.00 97.69 74 THR A N 1
ATOM 564 C CA . THR A 1 74 ? 14.446 -3.387 -15.592 1.00 97.69 74 THR A CA 1
ATOM 565 C C . THR A 1 74 ? 14.876 -2.808 -14.252 1.00 97.69 74 THR A C 1
ATOM 567 O O . THR A 1 74 ? 15.778 -3.330 -13.602 1.00 97.69 74 THR A O 1
ATOM 570 N N . LEU A 1 75 ? 14.168 -1.777 -13.800 1.00 98.12 75 LEU A N 1
ATOM 571 C CA . LEU A 1 75 ? 14.178 -1.347 -12.407 1.00 98.12 75 LEU A CA 1
ATOM 572 C C . LEU A 1 75 ? 13.302 -2.284 -11.594 1.00 98.12 75 LEU A C 1
ATOM 574 O O . LEU A 1 75 ? 12.129 -2.484 -11.924 1.00 98.12 75 LEU A O 1
ATOM 578 N N . VAL A 1 76 ? 13.871 -2.842 -10.534 1.00 98.56 76 VAL A N 1
ATOM 579 C CA . VAL A 1 76 ? 13.181 -3.716 -9.590 1.00 98.56 76 VAL A CA 1
ATOM 580 C C . VAL A 1 76 ? 13.207 -3.056 -8.222 1.00 98.56 76 VAL A C 1
ATOM 582 O O . VAL A 1 76 ? 14.274 -2.720 -7.730 1.00 98.56 76 VAL A O 1
ATOM 585 N N . ALA A 1 77 ? 12.044 -2.874 -7.609 1.00 98.31 77 ALA A N 1
ATOM 586 C CA . ALA A 1 77 ? 11.930 -2.444 -6.222 1.00 98.31 77 ALA A CA 1
ATOM 587 C C . ALA A 1 77 ? 11.131 -3.507 -5.467 1.00 98.31 77 ALA A C 1
ATOM 589 O O . ALA A 1 77 ? 9.964 -3.743 -5.782 1.00 98.31 77 ALA A O 1
ATOM 590 N N . GLU A 1 78 ? 11.765 -4.205 -4.533 1.00 97.75 78 GLU A N 1
ATOM 591 C CA . GLU A 1 78 ? 11.146 -5.307 -3.802 1.00 97.75 78 GLU A CA 1
ATOM 592 C C . GLU A 1 78 ? 11.504 -5.259 -2.326 1.00 97.75 78 GLU A C 1
ATOM 594 O O . GLU A 1 78 ? 12.644 -4.973 -1.975 1.00 97.75 78 GLU A O 1
ATOM 599 N N . ASP A 1 79 ? 10.520 -5.542 -1.480 1.00 96.06 79 ASP A N 1
ATOM 600 C CA . ASP A 1 79 ? 10.704 -5.647 -0.036 1.00 96.06 79 ASP A CA 1
ATOM 601 C C . ASP A 1 79 ? 9.496 -6.358 0.594 1.00 96.06 79 ASP A C 1
ATOM 603 O O . ASP A 1 79 ? 8.521 -6.715 -0.084 1.00 96.06 79 ASP A O 1
ATOM 607 N N . GLU A 1 80 ? 9.550 -6.556 1.905 1.00 92.69 80 GLU A N 1
ATOM 608 C CA . GLU A 1 80 ? 8.480 -7.118 2.712 1.00 92.69 80 GLU A CA 1
ATOM 609 C C . GLU A 1 80 ? 7.822 -6.046 3.588 1.00 92.69 80 GLU A C 1
ATOM 611 O O . GLU A 1 80 ? 8.461 -5.362 4.390 1.00 92.69 80 GLU A O 1
ATOM 616 N N . LYS A 1 81 ? 6.497 -5.896 3.469 1.00 88.19 81 LYS A N 1
ATOM 617 C CA . LYS A 1 81 ? 5.746 -5.026 4.378 1.00 88.19 81 LYS A CA 1
ATOM 618 C C . LYS A 1 81 ? 5.582 -5.730 5.721 1.00 88.19 81 LYS A C 1
ATOM 620 O O . LYS A 1 81 ? 4.910 -6.755 5.807 1.00 88.19 81 LYS A O 1
ATOM 625 N N . ASN A 1 82 ? 6.186 -5.142 6.755 1.00 77.38 82 ASN A N 1
ATOM 626 C CA . ASN A 1 82 ? 6.237 -5.720 8.094 1.00 77.38 82 ASN A CA 1
ATOM 627 C C . ASN A 1 82 ? 4.824 -5.884 8.708 1.00 77.38 82 ASN A C 1
ATOM 629 O O . ASN A 1 82 ? 4.096 -4.884 8.815 1.00 77.38 82 ASN A O 1
ATOM 633 N N . PRO A 1 83 ? 4.465 -7.097 9.174 1.00 64.88 83 PRO A N 1
ATOM 634 C CA . PRO A 1 83 ? 3.204 -7.374 9.864 1.00 64.88 83 PRO A CA 1
ATOM 635 C C . PRO A 1 83 ? 3.024 -6.556 11.152 1.00 64.88 83 PRO A C 1
ATOM 637 O O . PRO A 1 83 ? 1.905 -6.240 11.529 1.00 64.88 83 PRO A O 1
ATOM 640 N N . GLY A 1 84 ? 4.099 -6.142 11.826 1.00 62.41 84 GLY A N 1
ATOM 641 C CA . GLY A 1 84 ? 4.028 -5.396 13.088 1.00 62.41 84 GLY A CA 1
ATOM 642 C C . GLY A 1 84 ? 3.421 -3.992 12.981 1.00 62.41 84 GLY A C 1
ATOM 643 O O . GLY A 1 84 ? 3.030 -3.432 13.999 1.00 62.41 84 GLY A O 1
ATOM 644 N N . VAL A 1 85 ? 3.331 -3.424 11.771 1.00 67.25 85 VAL A N 1
ATOM 645 C CA . VAL A 1 85 ? 2.772 -2.076 11.547 1.00 67.25 85 VAL A CA 1
ATOM 646 C C . VAL A 1 85 ? 1.287 -2.121 11.176 1.00 67.25 85 VAL A C 1
ATOM 648 O O . VAL A 1 85 ? 0.534 -1.240 11.573 1.00 67.25 85 VAL A O 1
ATOM 651 N N . TRP A 1 86 ? 0.857 -3.134 10.420 1.00 68.62 86 TRP A N 1
ATOM 652 C CA . TRP A 1 86 ? -0.520 -3.234 9.906 1.00 68.62 86 TRP A CA 1
ATOM 653 C C . TRP A 1 86 ? -1.324 -4.358 10.571 1.00 68.62 86 TRP A C 1
ATOM 655 O O . TRP A 1 86 ? -2.551 -4.314 10.598 1.00 68.62 86 TRP A O 1
ATOM 665 N N . GLY A 1 87 ? -0.652 -5.346 11.159 1.00 68.31 87 GLY A N 1
ATOM 666 C CA . GLY A 1 87 ? -1.261 -6.562 11.679 1.00 68.31 87 GLY A CA 1
ATOM 667 C C . GLY A 1 87 ? -1.989 -7.371 10.604 1.00 68.31 87 GLY A C 1
ATOM 668 O O . GLY A 1 87 ? -1.948 -7.077 9.411 1.00 68.31 87 GLY A O 1
ATOM 669 N N . ASP A 1 88 ? -2.757 -8.354 11.060 1.00 75.69 88 ASP A N 1
ATOM 670 C CA . ASP A 1 88 ? -3.576 -9.249 10.234 1.00 75.69 88 ASP A CA 1
ATOM 671 C C . ASP A 1 88 ? -5.007 -8.722 9.999 1.00 75.69 88 ASP A C 1
ATOM 673 O O . ASP A 1 88 ? -5.924 -9.469 9.638 1.00 75.69 88 ASP A O 1
ATOM 677 N N . ARG A 1 89 ? -5.221 -7.426 10.259 1.00 80.44 89 ARG A N 1
ATOM 678 C CA . ARG A 1 89 ? -6.549 -6.798 10.317 1.00 80.44 89 ARG A CA 1
ATOM 679 C C . ARG A 1 89 ? -6.892 -5.956 9.098 1.00 80.44 89 ARG A C 1
ATOM 681 O O . ARG A 1 89 ? -8.019 -5.477 9.017 1.00 80.44 89 ARG A O 1
ATOM 688 N N . PHE A 1 90 ? -5.963 -5.767 8.167 1.00 87.44 90 PHE A N 1
ATOM 689 C CA . PHE A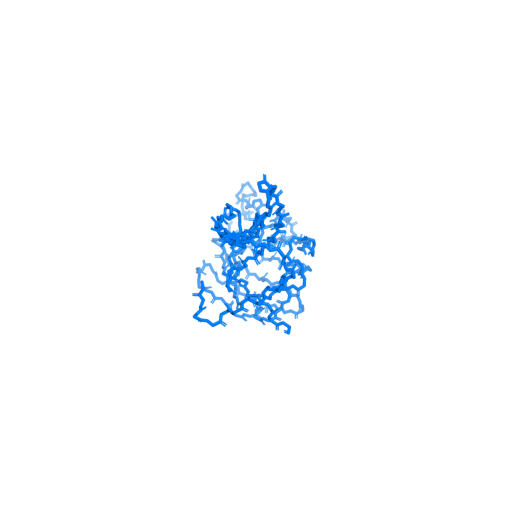 1 90 ? -6.197 -4.986 6.958 1.00 87.44 90 PHE A CA 1
ATOM 690 C C . PHE A 1 90 ? -6.003 -5.825 5.707 1.00 87.44 90 PHE A C 1
ATOM 692 O O . PHE A 1 90 ? -5.044 -6.586 5.579 1.00 87.44 90 PHE A O 1
ATOM 699 N N . GLU A 1 91 ? -6.904 -5.620 4.757 1.00 93.19 91 GLU A N 1
ATOM 700 C CA . GLU A 1 91 ? -6.806 -6.171 3.415 1.00 93.19 91 GLU A CA 1
ATOM 701 C C . GLU A 1 91 ? -6.727 -5.027 2.408 1.00 93.19 91 GLU A C 1
ATOM 703 O O . GLU A 1 91 ? -7.270 -3.936 2.617 1.00 93.19 91 GLU A O 1
ATOM 708 N N . VAL A 1 92 ? -6.037 -5.268 1.300 1.00 94.94 92 VAL A N 1
ATOM 709 C CA . VAL A 1 92 ? -5.985 -4.322 0.191 1.00 94.94 92 VAL A CA 1
ATOM 710 C C . VAL A 1 92 ? -7.385 -4.219 -0.416 1.00 94.94 92 VAL A C 1
ATOM 712 O O . VAL A 1 92 ? -8.009 -5.225 -0.742 1.00 94.94 92 VAL A O 1
ATOM 715 N N . LEU A 1 93 ? -7.883 -2.997 -0.580 1.00 95.75 93 LEU A N 1
ATOM 716 C CA . LEU A 1 93 ? -9.115 -2.693 -1.309 1.00 95.75 93 LEU A CA 1
ATOM 717 C C . LEU A 1 93 ? -8.797 -2.333 -2.764 1.00 95.75 93 LEU A C 1
ATOM 719 O O . LEU A 1 93 ? -9.415 -2.848 -3.694 1.00 95.75 93 LEU A O 1
ATOM 723 N N . SER A 1 94 ? -7.810 -1.462 -2.962 1.00 96.88 94 SER A N 1
ATOM 724 C CA . SER A 1 94 ? -7.338 -1.054 -4.284 1.00 96.88 94 SER A CA 1
ATOM 725 C C . SER A 1 94 ? -5.917 -0.513 -4.226 1.00 96.88 94 SER A C 1
ATOM 727 O O . SER A 1 94 ? -5.480 -0.027 -3.187 1.00 96.88 94 SER A O 1
ATOM 729 N N . VAL A 1 95 ? -5.218 -0.528 -5.357 1.00 97.31 95 VAL A N 1
ATOM 730 C CA . VAL A 1 95 ? -3.904 0.103 -5.527 1.00 97.31 95 VAL A CA 1
ATOM 731 C C . VAL A 1 95 ? -3.929 1.102 -6.676 1.00 97.31 95 VAL A C 1
ATOM 733 O O . VAL A 1 95 ? -4.670 0.917 -7.633 1.00 97.31 95 VAL A O 1
ATOM 736 N N . SER A 1 96 ? -3.107 2.139 -6.623 1.00 96.81 96 SER A N 1
ATOM 737 C CA . SER A 1 96 ? -2.883 3.072 -7.732 1.00 96.81 96 SER A CA 1
ATOM 738 C C . SER A 1 96 ? -1.393 3.333 -7.900 1.00 96.81 96 SER A C 1
ATOM 740 O O . SER A 1 96 ? -0.606 3.201 -6.959 1.00 96.81 96 SER A O 1
ATOM 742 N N . ASN A 1 97 ? -0.992 3.655 -9.125 1.00 96.69 97 ASN A N 1
ATOM 743 C CA . ASN A 1 97 ? 0.398 3.937 -9.440 1.00 96.69 97 ASN A CA 1
ATOM 744 C C . ASN A 1 97 ? 0.780 5.344 -8.974 1.00 96.69 97 ASN A C 1
ATOM 746 O O . ASN A 1 97 ? 0.114 6.304 -9.347 1.00 96.69 97 ASN A O 1
ATOM 750 N N . ALA A 1 98 ? 1.871 5.461 -8.217 1.00 96.19 98 ALA A N 1
ATOM 751 C CA . ALA A 1 98 ? 2.413 6.736 -7.754 1.00 96.19 98 ALA A CA 1
ATOM 752 C C . ALA A 1 98 ? 3.873 6.958 -8.203 1.00 96.19 98 ALA A C 1
ATOM 754 O O . ALA A 1 98 ? 4.527 7.897 -7.761 1.00 96.19 98 ALA A O 1
ATOM 755 N N . SER A 1 99 ? 4.399 6.114 -9.098 1.00 94.75 99 SER A N 1
ATOM 756 C CA . SER A 1 99 ? 5.767 6.218 -9.629 1.00 94.75 99 SER A CA 1
ATOM 757 C C . SER A 1 99 ? 5.894 7.078 -10.883 1.00 94.75 99 SER A C 1
ATOM 759 O O . SER A 1 99 ? 6.996 7.229 -11.406 1.00 94.75 99 SER A O 1
ATOM 761 N N . GLY A 1 100 ? 4.787 7.575 -11.443 1.00 93.19 100 GLY A N 1
ATOM 762 C CA . GLY A 1 100 ? 4.810 8.361 -12.683 1.00 93.19 100 GLY A CA 1
ATOM 763 C C . GLY A 1 100 ? 5.272 7.585 -13.928 1.00 93.19 100 GLY A C 1
ATOM 764 O O . GLY A 1 100 ? 5.530 8.190 -14.972 1.00 93.19 100 GLY A O 1
ATOM 765 N N . ARG A 1 101 ? 5.351 6.250 -13.851 1.00 94.50 101 ARG A N 1
ATOM 766 C CA . ARG A 1 101 ? 5.780 5.339 -14.925 1.00 94.50 101 ARG A CA 1
ATOM 767 C C . ARG A 1 101 ? 5.037 4.004 -14.830 1.00 94.50 101 ARG A C 1
ATOM 769 O O . ARG A 1 101 ? 4.667 3.636 -13.721 1.00 94.50 101 ARG A O 1
ATOM 776 N N . PRO A 1 102 ? 4.813 3.266 -15.931 1.00 96.69 102 PRO A N 1
ATOM 777 C CA . PRO A 1 102 ? 4.141 1.969 -15.873 1.00 96.69 102 PRO A CA 1
ATOM 778 C C . PRO A 1 102 ? 4.873 0.978 -14.962 1.00 96.69 102 PRO A C 1
ATOM 780 O O . PRO A 1 102 ? 6.090 0.839 -15.057 1.00 96.69 102 PRO A O 1
ATOM 783 N N . LEU A 1 103 ? 4.126 0.274 -14.113 1.00 97.88 103 LEU A N 1
ATOM 784 C CA . LEU A 1 103 ? 4.654 -0.739 -13.202 1.00 97.88 103 LEU A CA 1
ATOM 785 C C . LEU A 1 103 ? 4.026 -2.101 -13.488 1.00 97.88 103 LEU A C 1
ATOM 787 O O . LEU A 1 103 ? 2.833 -2.201 -13.756 1.00 97.88 103 LEU A O 1
ATOM 791 N N . THR A 1 104 ? 4.808 -3.164 -13.350 1.00 98.38 104 THR A N 1
ATOM 792 C CA . THR A 1 104 ? 4.293 -4.512 -13.094 1.00 98.38 104 THR A CA 1
ATOM 793 C C . THR A 1 104 ? 4.475 -4.801 -11.614 1.00 98.38 104 THR A C 1
ATOM 795 O O . THR A 1 104 ? 5.603 -4.847 -11.126 1.00 98.38 104 THR A O 1
ATOM 798 N N . VAL A 1 105 ? 3.369 -4.968 -10.899 1.00 98.38 105 VAL A N 1
ATOM 799 C CA . VAL A 1 105 ? 3.343 -5.213 -9.456 1.00 98.38 105 VAL A CA 1
ATOM 800 C C . VAL A 1 105 ? 3.033 -6.679 -9.214 1.00 98.38 105 VAL A C 1
ATOM 802 O O . VAL A 1 105 ? 2.128 -7.220 -9.841 1.00 98.38 105 VAL A O 1
ATOM 805 N N . THR A 1 106 ? 3.775 -7.329 -8.321 1.00 98.69 106 THR A N 1
ATOM 806 C CA . THR A 1 106 ? 3.499 -8.691 -7.853 1.00 98.69 106 THR A CA 1
ATOM 807 C C . THR A 1 106 ? 3.405 -8.715 -6.337 1.00 98.69 106 THR A C 1
ATOM 809 O O . THR A 1 106 ? 4.277 -8.174 -5.658 1.00 98.69 106 THR A O 1
ATOM 812 N N . HIS A 1 107 ? 2.351 -9.340 -5.823 1.00 98.12 107 HIS A N 1
ATOM 813 C CA . HIS A 1 107 ? 2.078 -9.467 -4.398 1.00 98.12 107 HIS A CA 1
ATOM 814 C C . HIS A 1 107 ? 1.065 -10.590 -4.143 1.00 98.12 107 HIS A C 1
ATOM 816 O O . HIS A 1 107 ? 0.128 -10.757 -4.923 1.00 98.12 107 HIS A O 1
ATOM 822 N N . ALA A 1 108 ? 1.257 -11.369 -3.073 1.00 96.19 108 ALA A N 1
ATOM 823 C CA . ALA A 1 108 ? 0.381 -12.486 -2.693 1.00 96.19 108 ALA A CA 1
ATOM 824 C C . ALA A 1 108 ? 0.033 -13.428 -3.872 1.00 96.19 108 ALA A C 1
ATOM 826 O O . ALA A 1 108 ? -1.122 -13.802 -4.074 1.00 96.19 108 ALA A O 1
ATOM 827 N N . ASN A 1 109 ? 1.041 -13.781 -4.682 1.00 97.56 109 ASN A N 1
ATOM 828 C CA . ASN A 1 109 ? 0.918 -14.601 -5.900 1.00 97.56 109 ASN A CA 1
ATOM 829 C C . ASN A 1 109 ? 0.013 -14.019 -7.002 1.00 97.56 109 ASN A C 1
ATOM 831 O O . ASN A 1 109 ? -0.365 -14.727 -7.933 1.00 97.56 109 ASN A O 1
ATOM 835 N N . ARG A 1 110 ? -0.325 -12.730 -6.925 1.00 98.38 110 ARG A N 1
ATOM 836 C CA . ARG A 1 110 ? -1.027 -11.990 -7.975 1.00 98.38 110 ARG A CA 1
ATOM 837 C C . ARG A 1 110 ? -0.062 -11.042 -8.661 1.00 98.38 110 ARG A C 1
ATOM 839 O O . ARG A 1 110 ? 0.820 -10.482 -8.013 1.00 98.38 110 ARG A O 1
ATOM 846 N N . THR A 1 111 ? -0.264 -10.826 -9.954 1.00 98.38 111 THR A N 1
ATOM 847 C CA . THR A 1 111 ? 0.508 -9.866 -10.745 1.00 98.38 111 THR A CA 1
ATOM 848 C C . THR A 1 111 ? -0.443 -8.967 -11.520 1.00 98.38 111 THR A C 1
ATOM 850 O O . THR A 1 111 ? -1.414 -9.447 -12.099 1.00 98.38 111 THR A O 1
ATOM 853 N N . ALA A 1 112 ? -0.162 -7.666 -11.539 1.00 97.88 112 ALA A N 1
ATOM 854 C CA . ALA A 1 112 ? -0.956 -6.681 -12.261 1.00 97.88 112 ALA A CA 1
ATOM 855 C C . ALA A 1 112 ? -0.073 -5.607 -12.896 1.00 97.88 112 ALA A C 1
ATOM 857 O O . ALA A 1 112 ? 0.924 -5.178 -12.312 1.00 97.88 112 ALA A O 1
ATOM 858 N N . SER A 1 113 ? -0.474 -5.137 -14.074 1.00 97.00 113 SER A N 1
ATOM 859 C CA . SER A 1 113 ? 0.116 -3.956 -14.698 1.00 97.00 113 SER A CA 1
ATOM 860 C C . SER A 1 113 ? -0.636 -2.711 -14.243 1.00 97.00 113 SER A C 1
ATOM 862 O O . SER A 1 113 ? -1.849 -2.608 -14.420 1.00 97.00 113 SER A O 1
ATOM 864 N N . LEU A 1 114 ? 0.086 -1.760 -13.660 1.00 96.44 114 LEU A N 1
ATOM 865 C CA . LEU A 1 114 ? -0.428 -0.445 -13.313 1.00 96.44 114 LEU A CA 1
ATOM 866 C C . LEU A 1 114 ? 0.110 0.558 -14.329 1.00 96.44 114 LEU A C 1
ATOM 868 O O . LEU A 1 114 ? 1.313 0.815 -14.402 1.00 96.44 114 LEU A O 1
ATOM 872 N N . ASN A 1 115 ? -0.787 1.126 -15.129 1.00 93.56 115 ASN A N 1
ATOM 873 C CA . ASN A 1 115 ? -0.426 2.173 -16.077 1.00 93.56 115 ASN A CA 1
ATOM 874 C C . ASN A 1 115 ? 0.080 3.418 -15.341 1.00 93.56 115 ASN A C 1
ATOM 876 O O . ASN A 1 115 ? -0.108 3.566 -14.137 1.00 93.56 115 ASN A O 1
ATOM 880 N N . LYS A 1 116 ? 0.710 4.339 -16.075 1.00 88.69 116 LYS A N 1
ATOM 881 C CA . LYS A 1 116 ? 1.147 5.634 -15.530 1.00 88.69 116 LYS A CA 1
ATOM 882 C C . LYS A 1 116 ? -0.017 6.467 -14.957 1.00 88.69 116 LYS A C 1
ATOM 884 O O . LYS A 1 116 ? 0.222 7.335 -14.129 1.00 88.69 116 LYS A O 1
ATOM 889 N N . SER A 1 117 ? -1.254 6.226 -15.402 1.00 78.00 117 SER A N 1
ATOM 890 C CA . SER A 1 117 ? -2.449 6.885 -14.868 1.00 78.00 117 SER A CA 1
ATOM 891 C C . SER A 1 117 ? -2.679 6.527 -13.399 1.00 78.00 117 SER A C 1
ATOM 893 O O . SER A 1 117 ? -2.610 5.352 -13.047 1.00 78.00 117 SER A O 1
ATOM 895 N N . GLU A 1 118 ? -3.102 7.496 -12.593 1.00 73.50 118 GLU A N 1
ATOM 896 C CA . GLU A 1 118 ? -3.475 7.313 -11.178 1.00 73.50 118 GLU A CA 1
ATOM 897 C C . GLU A 1 118 ? -4.787 6.528 -10.972 1.00 73.50 118 GLU A C 1
ATOM 899 O O . GLU A 1 118 ? -5.325 6.473 -9.868 1.00 73.50 118 GLU A O 1
ATOM 904 N N . MET A 1 119 ? -5.329 5.903 -12.024 1.00 88.81 119 MET A N 1
ATOM 905 C CA . MET A 1 119 ? -6.519 5.067 -11.902 1.00 88.81 119 MET A CA 1
ATOM 906 C C . MET A 1 119 ? -6.256 3.904 -10.947 1.00 88.81 119 MET A C 1
ATOM 908 O O . MET A 1 119 ? -5.267 3.176 -11.070 1.00 88.81 119 MET A O 1
ATOM 912 N N . SER A 1 120 ? -7.172 3.736 -9.999 1.00 92.31 120 SER A N 1
ATOM 913 C CA . SER A 1 120 ? -7.127 2.640 -9.049 1.00 92.31 120 SER A CA 1
ATOM 914 C C . SER A 1 120 ? -7.427 1.302 -9.731 1.00 92.31 120 SER A C 1
ATOM 916 O O . SER A 1 120 ? -8.202 1.202 -10.681 1.00 92.31 120 SER A O 1
ATOM 918 N N . SER A 1 121 ? -6.787 0.253 -9.229 1.00 95.75 121 SER A N 1
ATOM 919 C CA . SER A 1 121 ? -6.928 -1.135 -9.647 1.00 95.75 121 SER A CA 1
ATOM 920 C C . SER A 1 121 ? -7.287 -1.989 -8.440 1.00 95.75 121 SER A C 1
ATOM 922 O O . SER A 1 121 ? -6.706 -1.851 -7.363 1.00 95.75 121 SER A O 1
ATOM 924 N N . ASN A 1 122 ? -8.228 -2.907 -8.623 1.00 97.12 122 ASN A N 1
ATOM 925 C CA . ASN A 1 122 ? -8.662 -3.871 -7.615 1.00 97.12 122 ASN A CA 1
ATOM 926 C C . ASN A 1 122 ? -7.959 -5.235 -7.757 1.00 97.12 122 ASN A C 1
ATOM 928 O O . ASN A 1 122 ? -8.393 -6.211 -7.151 1.00 97.12 122 ASN A O 1
ATOM 932 N N . ALA A 1 123 ? -6.875 -5.334 -8.534 1.00 97.19 123 ALA A N 1
ATOM 933 C CA . ALA A 1 123 ? -6.205 -6.612 -8.806 1.00 97.19 123 ALA A CA 1
ATOM 934 C C . ALA A 1 123 ? -5.715 -7.343 -7.536 1.00 97.19 123 ALA A C 1
ATOM 936 O O . ALA A 1 123 ? -5.679 -8.575 -7.477 1.00 97.19 123 ALA A O 1
ATOM 937 N N . PHE A 1 124 ? -5.386 -6.584 -6.492 1.00 97.50 124 PHE A N 1
ATOM 938 C CA . PHE A 1 124 ? -4.953 -7.099 -5.192 1.00 97.50 124 PHE A CA 1
A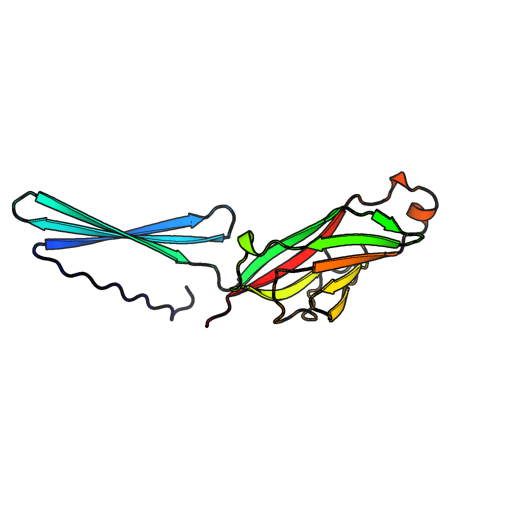TOM 939 C C . PHE A 1 124 ? -6.069 -7.061 -4.141 1.00 97.50 124 PHE A C 1
ATOM 941 O O . PHE A 1 124 ? -5.805 -7.274 -2.968 1.00 97.50 124 PHE A O 1
ATOM 948 N N . ALA A 1 125 ? -7.323 -6.808 -4.529 1.00 97.00 125 ALA A N 1
ATOM 949 C CA . ALA A 1 125 ? -8.418 -6.733 -3.571 1.00 97.00 125 ALA A CA 1
ATOM 950 C C . ALA A 1 125 ? -8.550 -8.036 -2.757 1.00 97.00 125 ALA A C 1
ATOM 952 O O . ALA A 1 125 ? -8.531 -9.141 -3.321 1.00 97.00 125 ALA A O 1
ATOM 953 N N . GLY A 1 126 ? -8.665 -7.895 -1.435 1.00 94.81 126 GLY A N 1
ATOM 954 C CA . GLY A 1 126 ? -8.777 -8.994 -0.474 1.00 94.81 126 GLY A CA 1
ATOM 955 C C . GLY A 1 126 ? -7.463 -9.710 -0.147 1.00 94.81 126 GLY A C 1
ATOM 956 O O . GLY A 1 126 ? -7.489 -10.716 0.557 1.00 94.81 126 GLY A O 1
ATOM 957 N N . THR A 1 127 ? -6.313 -9.257 -0.662 1.00 95.25 127 THR A N 1
ATOM 958 C CA . THR A 1 127 ? -5.014 -9.770 -0.194 1.00 95.25 127 THR A CA 1
ATOM 959 C C . THR A 1 127 ? -4.611 -9.074 1.106 1.00 95.25 127 THR A C 1
ATOM 961 O O . THR A 1 127 ? -5.013 -7.926 1.325 1.00 95.25 127 THR A O 1
ATOM 964 N N . PRO A 1 128 ? -3.802 -9.720 1.966 1.00 93.12 128 PRO A N 1
ATOM 965 C CA . PRO A 1 128 ? -3.154 -9.020 3.072 1.00 93.12 128 PRO A CA 1
ATOM 966 C C . PRO A 1 128 ? -2.310 -7.846 2.557 1.00 93.12 128 PRO A C 1
ATOM 968 O O . PRO A 1 128 ? -1.923 -7.812 1.395 1.00 93.12 128 PRO A O 1
ATOM 971 N N . VAL A 1 129 ? -2.035 -6.866 3.414 1.00 92.06 129 VAL A N 1
ATOM 972 C CA . VAL A 1 129 ? -1.097 -5.769 3.093 1.00 92.06 129 VAL A CA 1
ATOM 973 C C . VAL A 1 129 ? 0.349 -6.191 3.351 1.00 92.06 129 VAL A C 1
ATOM 975 O O . VAL A 1 129 ? 1.273 -5.756 2.661 1.00 92.06 129 VAL A O 1
ATOM 978 N N . GLU A 1 130 ? 0.531 -7.027 4.369 1.00 91.12 130 GLU A N 1
ATOM 979 C CA . GLU A 1 130 ? 1.802 -7.618 4.770 1.00 91.12 130 GLU A CA 1
ATOM 980 C C . GLU A 1 130 ? 2.345 -8.615 3.744 1.00 91.12 130 GLU A C 1
ATOM 982 O O . GLU A 1 130 ? 1.618 -9.162 2.914 1.00 91.12 130 GLU A O 1
ATOM 987 N N . GLY A 1 131 ? 3.646 -8.872 3.837 1.00 92.81 131 GLY A N 1
ATOM 988 C CA . GLY A 1 131 ? 4.347 -9.818 2.981 1.00 92.81 131 GLY A CA 1
ATOM 989 C C . GLY A 1 131 ? 5.070 -9.145 1.819 1.00 92.81 131 GLY A C 1
ATOM 990 O O . GLY A 1 131 ? 5.215 -7.921 1.749 1.00 92.81 131 GLY A O 1
ATOM 991 N N . ARG A 1 132 ? 5.584 -9.978 0.914 1.00 96.25 132 ARG A N 1
ATOM 992 C CA . ARG A 1 132 ? 6.466 -9.538 -0.168 1.00 96.25 132 ARG A CA 1
ATOM 993 C C . ARG A 1 132 ? 5.708 -8.778 -1.252 1.00 96.25 132 ARG A C 1
ATOM 995 O O . ARG A 1 132 ? 4.686 -9.244 -1.764 1.00 96.25 132 ARG A O 1
ATOM 1002 N N . TRP A 1 133 ? 6.275 -7.650 -1.653 1.00 97.94 133 TRP A N 1
ATOM 1003 C CA . TRP A 1 133 ? 5.855 -6.849 -2.794 1.00 97.94 133 TRP A CA 1
ATOM 1004 C C . TRP A 1 133 ? 7.024 -6.703 -3.766 1.00 97.94 133 TRP A C 1
ATOM 1006 O O . TRP A 1 133 ? 8.171 -6.552 -3.355 1.00 97.94 133 TRP A O 1
ATOM 1016 N N . ILE A 1 134 ? 6.736 -6.762 -5.065 1.00 98.62 134 ILE A N 1
ATOM 1017 C CA . ILE A 1 134 ? 7.737 -6.613 -6.126 1.00 98.62 134 ILE A CA 1
ATOM 1018 C C . ILE A 1 134 ? 7.182 -5.657 -7.174 1.00 98.62 134 ILE A C 1
ATOM 1020 O O . ILE A 1 134 ? 6.157 -5.941 -7.796 1.00 98.62 134 ILE A O 1
ATOM 1024 N N . PHE A 1 135 ? 7.875 -4.550 -7.406 1.00 98.44 135 PHE A N 1
ATOM 1025 C CA . PHE A 1 135 ? 7.589 -3.583 -8.458 1.00 98.44 135 PHE A CA 1
ATOM 1026 C C . PHE A 1 135 ? 8.648 -3.703 -9.544 1.00 98.44 135 PHE A C 1
ATOM 1028 O O . PHE A 1 135 ? 9.843 -3.719 -9.258 1.00 98.44 135 PHE A O 1
ATOM 1035 N N . LYS A 1 136 ? 8.215 -3.783 -10.799 1.00 98.56 136 LYS A N 1
ATOM 1036 C CA . LYS A 1 136 ? 9.101 -3.805 -11.963 1.00 98.56 136 LYS A CA 1
ATOM 1037 C C . LYS A 1 136 ? 8.711 -2.712 -12.939 1.00 98.56 136 LYS A C 1
ATOM 1039 O O . LYS A 1 136 ? 7.531 -2.565 -13.250 1.00 98.56 136 LYS A O 1
ATOM 1044 N N . SER A 1 137 ? 9.694 -2.007 -13.477 1.00 98.25 137 SER A N 1
ATOM 1045 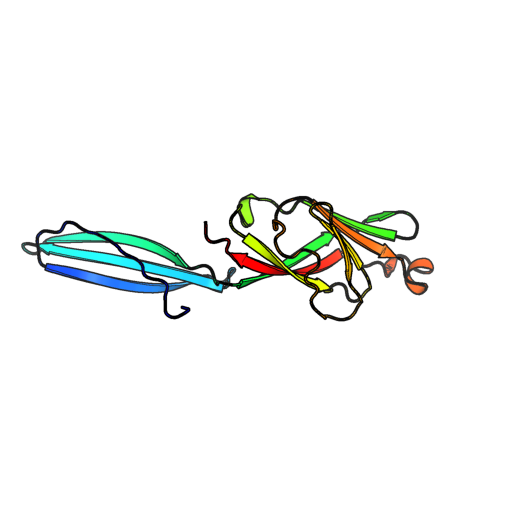C CA . SER A 1 137 ? 9.505 -1.101 -14.607 1.00 98.25 137 SER A CA 1
ATOM 1046 C C . SER A 1 137 ? 10.644 -1.251 -15.597 1.00 98.25 137 SER A C 1
ATOM 1048 O O . SER A 1 137 ? 11.804 -1.270 -15.205 1.00 98.25 137 SER A O 1
ATOM 1050 N N . LEU A 1 138 ? 10.323 -1.255 -16.887 1.00 97.88 138 LEU A N 1
ATOM 1051 C CA . LEU A 1 138 ? 11.335 -1.120 -17.933 1.00 97.88 138 LEU A CA 1
ATOM 1052 C C . LEU A 1 138 ? 11.953 0.278 -17.904 1.00 97.88 138 LEU A C 1
ATOM 1054 O O . LEU A 1 138 ? 11.251 1.246 -17.580 1.00 97.88 138 LEU A O 1
ATOM 1058 N N . LEU A 1 139 ? 13.231 0.370 -18.270 1.00 97.56 139 LEU A N 1
ATOM 1059 C CA . LEU A 1 139 ? 13.909 1.642 -18.504 1.00 97.56 139 LEU A CA 1
ATOM 1060 C C . LEU A 1 139 ? 13.293 2.399 -19.682 1.00 97.56 139 LEU A C 1
ATOM 1062 O O . LEU A 1 139 ? 12.945 1.814 -20.712 1.00 97.56 139 LEU A O 1
ATOM 1066 N N . THR A 1 140 ? 13.195 3.718 -19.546 1.00 96.00 140 THR A N 1
ATOM 1067 C CA . THR A 1 140 ? 12.896 4.607 -20.671 1.00 96.00 140 THR A CA 1
ATOM 1068 C C . THR A 1 140 ? 14.114 4.731 -21.588 1.00 96.00 140 THR A C 1
ATOM 1070 O O . THR A 1 140 ? 15.238 4.419 -21.202 1.00 96.00 140 THR A O 1
ATOM 1073 N N . GLN A 1 141 ? 13.918 5.216 -22.817 1.00 95.81 141 GLN A N 1
ATOM 1074 C CA . GLN A 1 141 ? 15.042 5.447 -23.736 1.00 95.81 141 GLN A CA 1
ATOM 1075 C C . GLN A 1 141 ? 16.051 6.465 -23.183 1.00 95.81 141 GLN A C 1
ATOM 1077 O O . GLN A 1 141 ? 17.250 6.289 -23.365 1.00 95.81 141 GLN A O 1
ATOM 1082 N N . ALA A 1 142 ? 15.575 7.490 -22.469 1.00 96.00 142 ALA A N 1
ATOM 1083 C CA . ALA A 1 142 ? 16.445 8.471 -21.827 1.00 96.00 142 ALA A CA 1
ATOM 1084 C C . ALA A 1 142 ? 17.293 7.825 -20.721 1.00 96.00 142 ALA A C 1
ATOM 1086 O O . ALA A 1 142 ? 18.502 8.006 -20.692 1.00 96.00 142 ALA A O 1
ATOM 1087 N N . GLU A 1 143 ? 16.678 6.998 -19.874 1.00 97.19 143 GLU A N 1
ATOM 1088 C CA . GLU A 1 143 ? 17.367 6.292 -18.786 1.00 97.19 143 GLU A CA 1
ATOM 1089 C C . GLU A 1 143 ? 18.384 5.266 -19.279 1.00 97.19 143 GLU A C 1
ATOM 1091 O O . GLU A 1 143 ? 19.387 5.043 -18.616 1.00 97.19 143 GLU A O 1
ATOM 1096 N N . LYS A 1 144 ? 18.156 4.649 -20.445 1.00 96.19 144 LYS A N 1
ATOM 1097 C CA . LYS A 1 144 ? 19.150 3.771 -21.080 1.00 96.19 144 LYS A CA 1
ATOM 1098 C C . LYS A 1 144 ? 20.395 4.533 -21.539 1.00 96.19 144 LYS A C 1
ATOM 1100 O O . LYS A 1 144 ? 21.477 3.958 -21.569 1.00 96.19 144 LYS A O 1
ATOM 1105 N N . GLY A 1 145 ? 20.233 5.796 -21.935 1.00 95.12 145 GLY A N 1
ATOM 1106 C CA . GLY A 1 145 ? 21.339 6.674 -22.323 1.00 95.12 145 GLY A CA 1
ATOM 1107 C C . GLY A 1 145 ? 22.020 7.353 -21.134 1.00 95.12 145 GLY A C 1
ATOM 1108 O O . GLY A 1 145 ? 23.205 7.666 -21.213 1.00 95.12 145 GLY A O 1
ATOM 1109 N N . ASP A 1 146 ? 21.285 7.559 -20.040 1.00 96.38 146 ASP A N 1
ATOM 1110 C CA . ASP A 1 146 ? 21.759 8.239 -18.839 1.00 96.38 146 ASP A CA 1
ATOM 1111 C C . ASP A 1 146 ? 21.154 7.620 -17.568 1.00 96.38 146 ASP A C 1
ATOM 1113 O O . ASP A 1 146 ? 20.008 7.877 -17.190 1.00 96.38 146 ASP A O 1
ATOM 1117 N N . HIS A 1 147 ? 21.964 6.817 -16.875 1.00 94.81 147 HIS A N 1
ATOM 1118 C CA . HIS A 1 147 ? 21.567 6.149 -15.636 1.00 94.81 147 HIS A CA 1
ATOM 1119 C C . HIS A 1 147 ? 21.413 7.114 -14.445 1.00 94.81 147 HIS A C 1
ATOM 1121 O O . HIS A 1 147 ? 20.878 6.713 -13.413 1.00 94.81 147 HIS A O 1
ATOM 1127 N N . SER A 1 148 ? 21.841 8.379 -14.549 1.00 95.62 148 SER A N 1
ATOM 1128 C CA . SER A 1 148 ? 21.573 9.372 -13.497 1.00 95.62 148 SER A CA 1
ATOM 1129 C C . SER A 1 148 ? 20.092 9.763 -13.418 1.00 95.62 148 SER A C 1
ATOM 1131 O O . SER A 1 148 ? 19.647 10.307 -12.411 1.00 95.62 148 SER A O 1
ATOM 1133 N N . LEU A 1 149 ? 19.310 9.430 -14.453 1.00 96.25 149 LEU A N 1
ATOM 1134 C CA . LEU A 1 149 ? 17.868 9.664 -14.522 1.00 96.25 149 LEU A CA 1
ATOM 1135 C C . LEU A 1 149 ? 17.037 8.560 -13.849 1.00 96.25 149 LEU A C 1
ATOM 1137 O O . LEU A 1 149 ? 15.808 8.652 -13.823 1.00 96.25 149 LEU A O 1
ATOM 1141 N N . LEU A 1 150 ? 17.672 7.496 -13.344 1.00 96.62 150 LEU A N 1
ATOM 1142 C CA . LEU A 1 150 ? 16.961 6.390 -12.708 1.00 96.62 150 LEU A CA 1
ATOM 1143 C C . LEU A 1 150 ? 16.300 6.866 -11.404 1.00 96.62 150 LEU A C 1
ATOM 1145 O O . LEU A 1 150 ? 16.982 7.424 -10.544 1.00 96.62 150 LEU A O 1
ATOM 1149 N N . PRO A 1 151 ? 14.988 6.636 -11.208 1.00 96.88 151 PRO A N 1
ATOM 1150 C CA . PRO A 1 151 ? 14.354 6.947 -9.939 1.00 96.88 151 PRO A CA 1
ATOM 1151 C C . PRO A 1 151 ? 14.908 6.020 -8.863 1.00 96.88 151 PRO A C 1
ATOM 1153 O O . PRO A 1 151 ? 14.916 4.812 -9.053 1.00 96.88 151 PRO A O 1
ATOM 1156 N N . GLU A 1 152 ? 15.282 6.573 -7.713 1.00 97.50 152 GLU A N 1
ATOM 1157 C CA . GLU A 1 152 ? 15.802 5.791 -6.583 1.00 97.50 152 GLU A CA 1
ATOM 1158 C C . GLU A 1 152 ? 14.743 4.889 -5.933 1.00 97.50 152 GLU A C 1
ATOM 1160 O O . GLU A 1 152 ? 15.071 3.984 -5.163 1.00 97.50 152 GLU A O 1
ATOM 1165 N N . ARG A 1 153 ? 13.456 5.175 -6.176 1.00 98.06 153 ARG A N 1
ATOM 1166 C CA . ARG A 1 153 ? 12.321 4.511 -5.530 1.00 98.06 153 ARG A CA 1
ATOM 1167 C C . ARG A 1 153 ? 11.150 4.315 -6.480 1.00 98.06 153 ARG A C 1
ATOM 1169 O O . ARG A 1 153 ? 10.857 5.169 -7.316 1.00 98.06 153 ARG A O 1
ATOM 1176 N N . LEU A 1 154 ? 10.421 3.219 -6.279 1.00 97.81 154 LEU A N 1
ATOM 1177 C CA . LEU A 1 154 ? 9.101 3.001 -6.872 1.00 97.81 154 LEU A CA 1
ATOM 1178 C C . LEU A 1 154 ? 8.039 2.966 -5.772 1.00 97.81 154 LEU A C 1
ATOM 1180 O O . LEU A 1 154 ? 8.288 2.442 -4.688 1.00 97.81 154 LEU A O 1
ATOM 1184 N N . THR A 1 155 ? 6.862 3.514 -6.068 1.00 97.19 155 THR A N 1
ATOM 1185 C CA . THR A 1 155 ? 5.774 3.755 -5.125 1.00 97.19 155 THR A CA 1
ATOM 1186 C C . THR A 1 155 ? 4.433 3.413 -5.756 1.00 97.19 155 THR A C 1
ATOM 1188 O O . THR A 1 155 ? 4.121 3.822 -6.877 1.00 97.19 155 THR A O 1
ATOM 1191 N N . ILE A 1 156 ? 3.598 2.733 -4.981 1.00 97.19 156 ILE A N 1
ATOM 1192 C CA . ILE A 1 156 ? 2.156 2.653 -5.211 1.00 97.19 156 ILE A CA 1
ATOM 1193 C C . ILE A 1 156 ? 1.427 3.222 -3.998 1.00 97.19 156 ILE A C 1
ATOM 1195 O O . ILE A 1 156 ? 1.942 3.180 -2.881 1.00 97.19 156 ILE A O 1
ATOM 1199 N N . ASN A 1 157 ? 0.210 3.707 -4.205 1.00 95.75 157 ASN A N 1
ATOM 1200 C CA . ASN A 1 157 ? -0.709 3.990 -3.110 1.00 95.75 157 ASN A CA 1
ATOM 1201 C C . ASN A 1 157 ? -1.676 2.820 -2.973 1.00 95.75 157 ASN A C 1
ATOM 1203 O O . ASN A 1 157 ? -2.251 2.378 -3.966 1.00 95.75 157 ASN A O 1
ATOM 1207 N N . ALA A 1 158 ? -1.869 2.331 -1.755 1.00 94.81 158 ALA A N 1
ATOM 1208 C CA . ALA A 1 158 ? -2.818 1.283 -1.430 1.00 94.81 158 ALA A CA 1
ATOM 1209 C C . ALA A 1 158 ? -3.927 1.858 -0.549 1.00 94.81 158 ALA A C 1
ATOM 1211 O O . ALA A 1 158 ? -3.658 2.448 0.496 1.00 94.81 158 ALA A O 1
ATOM 1212 N N . THR A 1 159 ? -5.175 1.663 -0.960 1.00 93.88 159 THR A N 1
ATOM 1213 C CA . THR A 1 159 ? -6.333 1.823 -0.084 1.00 93.88 159 THR A CA 1
ATOM 1214 C C . THR A 1 159 ? -6.585 0.488 0.586 1.00 93.88 159 THR A C 1
ATOM 1216 O O . THR A 1 159 ? -6.693 -0.539 -0.083 1.00 93.88 159 THR A O 1
ATOM 1219 N N . LEU A 1 160 ? -6.661 0.510 1.904 1.00 91.50 160 LEU A N 1
ATOM 1220 C CA . LEU A 1 160 ? -6.815 -0.639 2.776 1.00 91.50 160 LEU A CA 1
ATOM 1221 C C . LEU A 1 160 ? -8.199 -0.601 3.403 1.00 91.50 160 LEU A C 1
ATOM 1223 O O . LEU A 1 160 ? -8.744 0.481 3.609 1.00 91.50 160 LEU A O 1
ATOM 1227 N N . THR A 1 161 ? -8.743 -1.760 3.748 1.00 90.56 161 THR A N 1
ATOM 1228 C CA . THR A 1 161 ?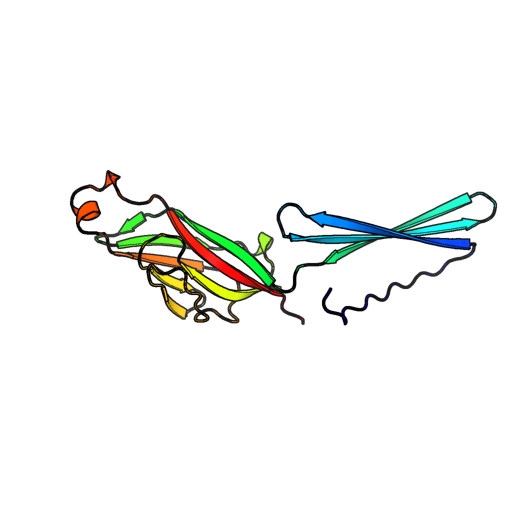 -9.992 -1.867 4.500 1.00 90.56 161 THR A CA 1
ATOM 1229 C C . THR A 1 161 ? -9.812 -2.772 5.709 1.00 90.56 161 THR A C 1
ATOM 1231 O O . THR A 1 161 ? -9.040 -3.731 5.667 1.00 90.56 161 THR A O 1
ATOM 1234 N N . TYR A 1 162 ? -10.500 -2.445 6.802 1.00 84.19 162 TYR A N 1
ATOM 1235 C CA . TYR A 1 162 ? -10.450 -3.242 8.022 1.00 84.19 162 TYR A CA 1
ATOM 1236 C C . TYR A 1 162 ? -11.273 -4.529 7.872 1.00 84.19 162 TYR A C 1
ATOM 1238 O O . TYR A 1 162 ? -12.469 -4.495 7.565 1.00 84.19 162 TYR A O 1
ATOM 1246 N N . LYS A 1 163 ? -10.650 -5.671 8.161 1.00 80.94 163 LYS A N 1
ATOM 1247 C CA . LYS A 1 163 ? -11.279 -6.989 8.191 1.00 80.94 163 LYS A CA 1
ATOM 1248 C C . LYS A 1 163 ? -12.076 -7.153 9.485 1.00 80.94 163 LYS A C 1
ATOM 1250 O O . LYS A 1 163 ? -11.513 -7.392 10.553 1.00 80.94 163 LYS A O 1
ATOM 1255 N N . ARG A 1 164 ? -13.406 -7.051 9.400 1.00 66.19 164 ARG A N 1
ATOM 1256 C CA . ARG A 1 164 ? -14.290 -7.473 10.500 1.00 66.19 164 ARG A CA 1
ATOM 1257 C C . ARG A 1 164 ? -14.227 -9.004 10.594 1.00 66.19 164 ARG A C 1
ATOM 1259 O O . ARG A 1 164 ? -14.578 -9.675 9.627 1.00 66.19 164 ARG A O 1
ATOM 1266 N N . ARG A 1 165 ? -13.708 -9.527 11.708 1.00 59.22 165 ARG A N 1
ATOM 1267 C CA . ARG A 1 165 ? -13.786 -10.955 12.051 1.00 59.22 165 ARG A CA 1
ATOM 1268 C C . ARG A 1 165 ? -15.175 -11.307 12.559 1.00 59.22 165 ARG A C 1
ATOM 1270 O O . ARG A 1 165 ? -15.782 -10.427 13.209 1.00 59.22 165 ARG A O 1
#

Foldseek 3Di:
DPPDDDDDDDDDDDADKDWDWDWDQDPPQSKIKIKIKIWGDDPNDIDIDIDIDIGHPQKTKDKDKFFWDDDPQKTKGKDWDDCVVVPPFKFFQKKFFPQLAWKWKDDPNWTDIHHSDRDIDRSRGGPDPGTMMMIMDGDDPVCVVPVVPDDRMTMMMTMMGTDDD